Protein AF-E6V9V8-F1 (afdb_monomer)

Radius of gyration: 24.57 Å; Cα contacts (8 Å, |Δi|>4): 129; chains: 1; bounding box: 77×53×41 Å

Sequence (149 aa):
MVVNIITPLDLEEDRPPPDAASTWAMAFADAWHEIADGKADMEYLFEQGCELFKVHGNTAPAEYAQQHFNEAEERFQSQGQRVRDPLGAFTALAAEHGIIKAGDKLDQNLVDYAYGVVALCAKIGDGYGDPDFQNAGEHIRAVYGPIPG

Organism: Variovorax paradoxus (strain EPS) (NCBI:txid595537)

Structure (mmCIF, N/CA/C/O backbone):
data_AF-E6V9V8-F1
#
_entry.id   AF-E6V9V8-F1
#
loop_
_atom_site.group_PDB
_atom_site.id
_atom_site.type_symbol
_atom_site.label_atom_id
_atom_site.label_alt_id
_atom_site.label_comp_id
_atom_site.label_asym_id
_atom_site.label_entity_id
_atom_site.label_seq_id
_atom_site.pdbx_PDB_ins_code
_atom_site.Cartn_x
_atom_site.Cartn_y
_atom_site.Cartn_z
_atom_site.occupancy
_atom_site.B_iso_or_equiv
_atom_site.auth_seq_id
_atom_site.auth_comp_id
_atom_site.auth_asym_id
_atom_site.auth_atom_id
_atom_site.pdbx_PDB_model_num
ATOM 1 N N . MET A 1 1 ? 54.493 -36.897 -21.231 1.00 41.34 1 MET A N 1
ATOM 2 C CA . MET A 1 1 ? 53.307 -36.344 -21.914 1.00 41.34 1 MET A CA 1
ATOM 3 C C . MET A 1 1 ? 52.412 -35.805 -20.810 1.00 41.34 1 MET A C 1
ATOM 5 O O . MET A 1 1 ? 51.796 -36.595 -20.113 1.00 41.34 1 MET A O 1
ATOM 9 N N . VAL A 1 2 ? 52.508 -34.508 -20.519 1.00 38.09 2 VAL A N 1
ATOM 10 C CA . VAL A 1 2 ? 51.771 -33.868 -19.417 1.00 38.09 2 VAL A CA 1
ATOM 11 C C . VAL A 1 2 ? 50.613 -33.120 -20.060 1.00 38.09 2 VAL A C 1
ATOM 13 O O . VAL A 1 2 ? 50.840 -32.251 -20.899 1.00 38.09 2 VAL A O 1
ATOM 16 N N . VAL A 1 3 ? 49.388 -33.529 -19.744 1.00 41.09 3 VAL A N 1
ATOM 17 C CA . VAL A 1 3 ? 48.169 -32.877 -20.225 1.00 41.09 3 VAL A CA 1
ATOM 18 C C . VAL A 1 3 ? 47.959 -31.641 -19.357 1.00 41.09 3 VAL A C 1
ATOM 20 O O . VAL A 1 3 ? 47.676 -31.767 -18.169 1.00 41.09 3 VAL A O 1
ATOM 23 N N . ASN A 1 4 ? 48.152 -30.458 -19.937 1.00 46.69 4 ASN A N 1
ATOM 24 C CA . ASN A 1 4 ? 47.796 -29.197 -19.295 1.00 46.69 4 ASN A CA 1
ATOM 25 C C . ASN A 1 4 ? 46.273 -29.046 -19.378 1.00 46.69 4 ASN A C 1
ATOM 27 O O . ASN A 1 4 ? 45.725 -28.829 -20.457 1.00 46.69 4 ASN A O 1
ATOM 31 N N . ILE A 1 5 ? 45.594 -29.206 -18.244 1.00 50.59 5 ILE A N 1
ATOM 32 C CA . ILE A 1 5 ? 44.183 -28.854 -18.088 1.00 50.59 5 ILE A CA 1
ATOM 33 C C . ILE A 1 5 ? 44.162 -27.356 -17.781 1.00 50.59 5 ILE A C 1
ATOM 35 O O . ILE A 1 5 ? 44.518 -26.950 -16.678 1.00 50.59 5 ILE A O 1
ATOM 39 N N . ILE A 1 6 ? 43.807 -26.536 -18.769 1.00 50.50 6 ILE A N 1
ATOM 40 C CA . ILE A 1 6 ? 43.540 -25.111 -18.556 1.00 50.50 6 ILE A CA 1
ATOM 41 C C . ILE A 1 6 ? 42.090 -25.008 -18.072 1.00 50.50 6 ILE A C 1
ATOM 43 O O . ILE A 1 6 ? 41.155 -25.365 -18.785 1.00 50.50 6 ILE A O 1
ATOM 47 N N . THR A 1 7 ? 41.932 -24.604 -16.817 1.00 45.62 7 THR A N 1
ATOM 48 C CA . THR A 1 7 ? 40.669 -24.257 -16.150 1.00 45.62 7 THR A CA 1
ATOM 49 C C . THR A 1 7 ? 39.952 -23.102 -16.861 1.00 45.62 7 THR A C 1
ATOM 51 O O . THR A 1 7 ? 40.630 -22.171 -17.288 1.00 45.62 7 THR A O 1
ATOM 54 N N . PRO A 1 8 ? 38.606 -23.094 -16.938 1.00 44.84 8 PRO A N 1
ATOM 55 C CA . PRO A 1 8 ? 37.844 -21.942 -17.401 1.00 44.84 8 PRO A CA 1
ATOM 56 C C . PRO A 1 8 ? 37.670 -20.948 -16.241 1.00 44.84 8 PRO A C 1
ATOM 58 O O . PRO A 1 8 ? 36.644 -20.925 -15.569 1.00 44.84 8 PRO A O 1
ATOM 61 N N . LEU A 1 9 ? 38.708 -20.166 -15.968 1.00 48.56 9 LEU A N 1
ATOM 62 C CA . LEU A 1 9 ? 38.579 -18.834 -15.372 1.00 48.56 9 LEU A CA 1
ATOM 63 C C . LEU A 1 9 ? 39.143 -17.861 -16.415 1.00 48.56 9 LEU A C 1
ATOM 65 O O . LEU A 1 9 ? 40.066 -18.243 -17.124 1.00 48.56 9 LEU A O 1
ATOM 69 N N . ASP A 1 10 ? 38.580 -16.660 -16.515 1.00 46.88 10 ASP A N 1
ATOM 70 C CA . ASP A 1 10 ? 38.898 -15.598 -17.496 1.00 46.88 10 ASP A CA 1
ATOM 71 C C . ASP A 1 10 ? 37.965 -15.514 -18.720 1.00 46.88 10 ASP A C 1
ATOM 73 O O . ASP A 1 10 ? 38.378 -15.213 -19.837 1.00 46.88 10 ASP A O 1
ATOM 77 N N . LEU A 1 11 ? 36.662 -15.699 -18.493 1.00 45.06 11 LEU A N 1
ATOM 78 C CA . LEU A 1 11 ? 35.642 -14.950 -19.238 1.00 45.06 11 LEU A CA 1
ATOM 79 C C . LEU A 1 11 ? 35.026 -13.896 -18.304 1.00 45.06 11 LEU A C 1
ATOM 81 O O . LEU A 1 11 ? 33.812 -13.847 -18.130 1.00 45.06 11 LEU A O 1
ATOM 85 N N . GLU A 1 12 ? 35.861 -13.067 -17.668 1.00 49.50 12 GLU A N 1
ATOM 86 C CA . GLU A 1 12 ? 35.394 -11.729 -17.299 1.00 49.50 12 GLU A CA 1
ATOM 87 C C . GLU A 1 12 ? 35.307 -10.943 -18.605 1.00 49.50 12 GLU A C 1
ATOM 89 O O . GLU A 1 12 ? 36.282 -10.430 -19.146 1.00 49.50 12 GLU A O 1
ATOM 94 N N . GLU A 1 13 ? 34.111 -11.036 -19.171 1.00 49.47 13 GLU A N 1
ATOM 95 C CA . GLU A 1 13 ? 33.597 -10.300 -20.307 1.00 49.47 13 GLU A CA 1
ATOM 96 C C . GLU A 1 13 ? 34.101 -8.851 -20.269 1.00 49.47 13 GLU A C 1
ATOM 98 O O . GLU A 1 13 ? 33.966 -8.171 -19.251 1.00 49.47 13 GLU A O 1
ATOM 103 N N . ASP A 1 14 ? 34.688 -8.409 -21.385 1.00 47.62 14 ASP A N 1
ATOM 104 C CA . ASP A 1 14 ? 35.110 -7.040 -21.713 1.00 47.62 14 ASP A CA 1
ATOM 105 C C . ASP A 1 14 ? 33.881 -6.111 -21.727 1.00 47.62 14 ASP A C 1
ATOM 107 O O . ASP A 1 14 ? 33.436 -5.611 -22.762 1.00 47.62 14 ASP A O 1
ATOM 111 N N . ARG A 1 15 ? 33.225 -5.986 -20.569 1.00 52.78 15 ARG A N 1
ATOM 112 C CA . ARG A 1 15 ? 32.030 -5.183 -20.389 1.00 52.78 15 ARG A CA 1
ATOM 113 C C . ARG A 1 15 ? 32.505 -3.735 -20.442 1.00 52.78 15 ARG A C 1
ATOM 115 O O . ARG A 1 15 ? 33.331 -3.347 -19.609 1.00 52.78 15 ARG A O 1
ATOM 122 N N . PRO A 1 16 ? 32.018 -2.930 -21.403 1.00 56.25 16 PRO A N 1
ATOM 123 C CA . PRO A 1 16 ? 32.369 -1.522 -21.443 1.00 56.25 16 PRO A CA 1
ATOM 124 C C . PRO A 1 16 ? 32.045 -0.900 -20.080 1.00 56.25 16 PRO A C 1
ATOM 126 O O . PRO A 1 16 ? 31.052 -1.297 -19.456 1.00 56.25 16 PRO A O 1
ATOM 129 N N . PRO A 1 17 ? 32.876 0.040 -19.591 1.00 62.28 17 PRO A N 1
ATOM 130 C CA . PRO A 1 17 ? 32.604 0.699 -18.327 1.00 62.28 17 PRO A CA 1
ATOM 131 C C . PRO A 1 17 ? 31.181 1.264 -18.380 1.00 62.28 17 PRO A C 1
ATOM 133 O O . PRO A 1 17 ? 30.795 1.812 -19.420 1.00 62.28 17 PRO A O 1
ATOM 136 N N . PRO A 1 18 ? 30.390 1.091 -17.307 1.00 73.50 18 PRO A N 1
ATOM 137 C CA . PRO A 1 18 ? 29.015 1.552 -17.291 1.00 73.50 18 PRO A CA 1
ATOM 138 C C . PRO A 1 18 ? 28.979 3.031 -17.668 1.00 73.50 18 PRO A C 1
ATOM 140 O O . PRO A 1 18 ? 29.798 3.829 -17.201 1.00 73.50 18 PRO A O 1
ATOM 143 N N . ASP A 1 19 ? 28.049 3.397 -18.548 1.00 89.12 19 ASP A N 1
ATOM 144 C CA . ASP A 1 19 ? 27.866 4.797 -18.902 1.00 89.12 19 ASP A CA 1
ATOM 145 C C . ASP A 1 19 ? 27.441 5.618 -17.669 1.00 89.12 19 ASP A C 1
ATOM 147 O O . ASP A 1 19 ? 27.147 5.088 -16.589 1.00 89.12 19 ASP A O 1
ATOM 151 N N . ALA A 1 20 ? 27.458 6.946 -17.801 1.00 87.94 20 ALA A N 1
ATOM 152 C CA . ALA A 1 20 ? 27.127 7.833 -16.689 1.00 87.94 20 ALA A CA 1
ATOM 153 C C . ALA A 1 20 ? 25.724 7.550 -16.120 1.00 87.94 20 ALA A C 1
ATOM 155 O O . ALA A 1 20 ? 25.537 7.645 -14.909 1.00 87.94 20 ALA A O 1
ATOM 156 N N . ALA A 1 21 ? 24.777 7.150 -16.975 1.00 89.25 21 ALA A N 1
ATOM 157 C CA . ALA A 1 21 ? 23.423 6.800 -16.567 1.00 89.25 21 ALA A CA 1
ATOM 158 C C . ALA A 1 21 ? 23.403 5.508 -15.742 1.00 89.25 21 ALA A C 1
ATOM 160 O O . ALA A 1 21 ? 22.852 5.498 -14.651 1.00 89.25 21 ALA A O 1
ATOM 161 N N . SER A 1 22 ? 24.073 4.457 -16.210 1.00 92.75 22 SER A N 1
ATOM 162 C CA . SER A 1 22 ? 24.169 3.155 -15.546 1.00 92.75 22 SER A CA 1
ATOM 163 C C . SER A 1 22 ? 24.911 3.256 -14.214 1.00 92.75 22 SER A C 1
ATOM 165 O O . SER A 1 22 ? 24.500 2.665 -13.219 1.00 92.75 22 SER A O 1
ATOM 167 N N . THR A 1 23 ? 25.987 4.046 -14.168 1.00 94.94 23 THR A N 1
ATOM 168 C CA . THR A 1 23 ? 26.752 4.292 -12.937 1.00 94.94 23 THR A CA 1
ATOM 169 C C . THR A 1 23 ? 25.901 5.028 -11.905 1.00 94.94 23 THR A C 1
ATOM 171 O O . THR A 1 23 ? 25.873 4.653 -10.734 1.00 94.94 23 THR A O 1
ATOM 174 N N . TRP A 1 24 ? 25.180 6.065 -12.339 1.00 95.44 24 TRP A N 1
ATOM 175 C CA . TRP A 1 24 ? 24.288 6.823 -11.468 1.00 95.44 24 TRP A CA 1
ATOM 176 C C . TRP A 1 24 ? 23.101 5.972 -10.998 1.00 95.44 24 TRP A C 1
ATOM 178 O O . TRP A 1 24 ? 22.784 5.976 -9.812 1.00 95.44 24 TRP A O 1
ATOM 188 N N . ALA A 1 25 ? 22.490 5.202 -11.901 1.00 92.94 25 ALA A N 1
ATOM 189 C CA . ALA A 1 25 ? 21.349 4.338 -11.619 1.00 92.94 25 ALA A CA 1
ATOM 190 C C . ALA A 1 25 ? 21.692 3.225 -10.625 1.00 92.94 25 ALA A C 1
ATOM 192 O O . ALA A 1 25 ? 20.912 2.977 -9.711 1.00 92.94 25 ALA A O 1
ATOM 193 N N . MET A 1 26 ? 22.870 2.605 -10.751 1.00 95.00 26 MET A N 1
ATOM 194 C CA . MET A 1 26 ? 23.337 1.596 -9.796 1.00 95.00 26 MET A CA 1
ATOM 195 C C . MET A 1 26 ? 23.539 2.202 -8.403 1.00 95.00 26 MET A C 1
ATOM 197 O O . MET A 1 26 ? 23.029 1.678 -7.422 1.00 95.00 26 MET A O 1
ATOM 201 N N . ALA A 1 27 ? 24.200 3.361 -8.319 1.00 96.06 27 ALA A N 1
ATOM 202 C CA . ALA A 1 27 ? 24.409 4.047 -7.045 1.00 96.06 27 ALA A CA 1
ATOM 203 C C . ALA A 1 27 ? 23.094 4.532 -6.403 1.00 96.06 27 ALA A C 1
ATOM 205 O O . ALA A 1 27 ? 22.978 4.565 -5.179 1.00 96.06 27 ALA A O 1
ATOM 206 N N . PHE A 1 28 ? 22.104 4.913 -7.215 1.00 96.44 28 PHE A N 1
ATOM 207 C CA . PHE A 1 28 ? 20.753 5.227 -6.751 1.00 96.44 28 PHE A CA 1
ATOM 208 C C . PHE A 1 28 ? 20.053 3.974 -6.209 1.00 96.44 28 PHE A C 1
ATOM 210 O O . PHE A 1 28 ? 19.507 4.018 -5.108 1.00 96.44 28 PHE A O 1
ATOM 217 N N . ALA A 1 29 ? 20.099 2.866 -6.955 1.00 91.12 29 ALA A N 1
ATOM 218 C CA . ALA A 1 29 ? 19.490 1.597 -6.575 1.00 91.12 29 ALA A CA 1
ATOM 219 C C . ALA A 1 29 ? 20.069 1.063 -5.260 1.00 91.12 29 ALA A C 1
ATOM 221 O O . ALA A 1 29 ? 19.305 0.766 -4.346 1.00 91.12 29 ALA A O 1
ATOM 222 N N . ASP A 1 30 ? 21.396 1.035 -5.122 1.00 94.81 30 ASP A N 1
ATOM 223 C CA . ASP A 1 30 ? 22.073 0.592 -3.898 1.00 94.81 30 ASP A CA 1
ATOM 224 C C . ASP A 1 30 ? 21.638 1.423 -2.683 1.00 94.81 30 ASP A C 1
ATOM 226 O O . ASP A 1 30 ? 21.207 0.875 -1.667 1.00 94.81 30 ASP A O 1
ATOM 230 N N . ALA A 1 31 ? 21.690 2.755 -2.803 1.00 93.62 31 ALA A N 1
ATOM 231 C CA . ALA A 1 31 ? 21.299 3.652 -1.720 1.00 93.62 31 ALA A CA 1
ATOM 232 C C . ALA A 1 31 ? 19.818 3.487 -1.354 1.00 93.62 31 ALA A C 1
ATOM 234 O O . ALA A 1 31 ? 19.460 3.457 -0.177 1.00 93.62 31 ALA A O 1
ATOM 235 N N . TRP A 1 32 ? 18.939 3.355 -2.348 1.00 92.06 32 TRP A N 1
ATOM 236 C CA . TRP A 1 32 ? 17.510 3.202 -2.103 1.00 92.06 32 TRP A CA 1
ATOM 237 C C . TRP A 1 32 ? 17.171 1.837 -1.480 1.00 92.06 32 TRP A C 1
ATOM 239 O O . TRP A 1 32 ? 16.350 1.766 -0.563 1.00 92.06 32 TRP A O 1
ATOM 249 N N . HIS A 1 33 ? 17.849 0.771 -1.908 1.00 86.06 33 HIS A N 1
ATOM 250 C CA . HIS A 1 33 ? 17.726 -0.572 -1.346 1.00 86.06 33 HIS A CA 1
ATOM 251 C C . HIS A 1 33 ? 18.217 -0.647 0.103 1.00 86.06 33 HIS A C 1
ATOM 253 O O . HIS A 1 33 ? 17.570 -1.291 0.931 1.00 86.06 33 HIS A O 1
ATOM 259 N N . GLU A 1 34 ? 19.302 0.060 0.436 1.00 89.81 34 GLU A N 1
ATOM 260 C CA . GLU A 1 34 ? 19.785 0.198 1.813 1.00 89.81 34 GLU A CA 1
ATOM 261 C C . GLU A 1 34 ? 18.755 0.915 2.699 1.00 89.81 34 GLU A C 1
ATOM 263 O O . GLU A 1 34 ? 18.394 0.402 3.760 1.00 89.81 34 GLU A O 1
ATOM 268 N N . ILE A 1 35 ? 18.208 2.051 2.245 1.00 91.06 35 ILE A N 1
ATOM 269 C CA . ILE A 1 35 ? 17.163 2.790 2.979 1.00 91.06 35 ILE A CA 1
ATOM 270 C C . ILE A 1 35 ? 15.919 1.909 3.200 1.00 91.06 35 ILE A C 1
ATOM 272 O O . ILE A 1 35 ? 15.291 1.963 4.258 1.00 91.06 35 ILE A O 1
ATOM 276 N N . ALA A 1 36 ? 15.581 1.062 2.225 1.00 76.94 36 ALA A N 1
ATOM 277 C CA . ALA A 1 36 ? 14.468 0.119 2.297 1.00 76.94 36 ALA A CA 1
ATOM 278 C C . ALA A 1 36 ? 14.767 -1.163 3.106 1.00 76.94 36 ALA A C 1
ATOM 280 O O . ALA A 1 36 ? 13.939 -2.079 3.102 1.00 76.94 36 ALA A O 1
ATOM 281 N N . ASP A 1 37 ? 15.913 -1.254 3.794 1.00 83.62 37 ASP A N 1
ATOM 282 C CA . ASP A 1 37 ? 16.325 -2.431 4.577 1.00 83.62 37 ASP A CA 1
ATOM 283 C C . ASP A 1 37 ? 16.313 -3.720 3.728 1.00 83.62 37 ASP A C 1
ATOM 285 O O . ASP A 1 37 ? 15.815 -4.771 4.134 1.00 83.62 37 ASP A O 1
ATOM 289 N N . GLY A 1 38 ? 16.780 -3.605 2.480 1.00 74.88 38 GLY A N 1
ATOM 290 C CA . GLY A 1 38 ? 16.899 -4.702 1.520 1.00 74.88 38 GLY A CA 1
ATOM 291 C C . GLY A 1 38 ? 15.583 -5.202 0.910 1.00 74.88 38 GLY A C 1
ATOM 292 O O . GLY A 1 38 ? 15.570 -6.207 0.203 1.00 74.88 38 GLY A O 1
ATOM 293 N N . LYS A 1 39 ? 14.453 -4.536 1.178 1.00 73.75 39 LYS A N 1
ATOM 294 C CA . LYS A 1 39 ? 13.112 -5.001 0.760 1.00 73.75 39 LYS A CA 1
ATOM 295 C C . LYS A 1 39 ? 12.689 -4.529 -0.631 1.00 73.75 39 LYS A C 1
ATOM 297 O O . LYS A 1 39 ? 11.577 -4.832 -1.056 1.00 73.75 39 LYS A O 1
ATOM 302 N N . ALA A 1 40 ? 13.534 -3.765 -1.314 1.00 71.69 40 ALA A N 1
ATOM 303 C CA . ALA A 1 40 ? 13.241 -3.209 -2.629 1.00 71.69 40 ALA A CA 1
ATOM 304 C C . ALA A 1 40 ? 13.884 -4.048 -3.745 1.00 71.69 40 ALA A C 1
ATOM 306 O O . ALA A 1 40 ? 15.001 -4.534 -3.592 1.00 71.69 40 ALA A O 1
ATOM 307 N N . ASP A 1 41 ? 13.188 -4.211 -4.867 1.00 81.38 41 ASP A N 1
ATOM 308 C CA . ASP A 1 41 ? 13.686 -4.964 -6.022 1.00 81.38 41 ASP A CA 1
ATOM 309 C C . ASP A 1 41 ? 14.766 -4.168 -6.768 1.00 81.38 41 ASP A C 1
ATOM 311 O O . ASP A 1 41 ? 14.467 -3.140 -7.372 1.00 81.38 41 ASP A O 1
ATOM 315 N N . MET A 1 42 ? 16.011 -4.649 -6.726 1.00 78.25 42 MET A N 1
ATOM 316 C CA . MET A 1 42 ? 17.180 -3.971 -7.298 1.00 78.25 42 MET A CA 1
ATOM 317 C C . MET A 1 42 ? 17.104 -3.757 -8.812 1.00 78.25 42 MET A C 1
ATOM 319 O O . MET A 1 42 ? 17.572 -2.726 -9.294 1.00 78.25 42 MET A O 1
ATOM 323 N N . GLU A 1 43 ? 16.533 -4.704 -9.558 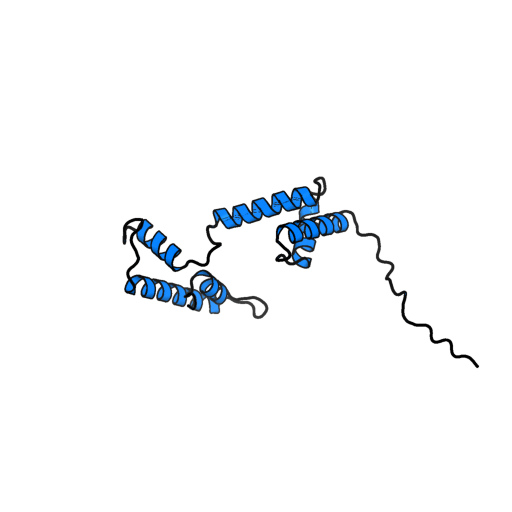1.00 76.00 43 GLU A N 1
ATOM 324 C CA . GLU A 1 43 ? 16.405 -4.595 -11.014 1.00 76.00 43 GLU A CA 1
ATOM 325 C C . GLU A 1 43 ? 15.429 -3.468 -11.355 1.00 76.00 43 GLU A C 1
ATOM 327 O O . GLU A 1 43 ? 15.750 -2.571 -12.137 1.00 76.00 43 GLU A O 1
ATOM 332 N N . TYR A 1 44 ? 14.306 -3.419 -10.639 1.00 73.38 44 TYR A N 1
ATOM 333 C CA . TYR A 1 44 ? 13.348 -2.327 -10.744 1.00 73.38 44 TYR A CA 1
ATOM 334 C C . TYR A 1 44 ? 13.952 -0.962 -10.358 1.00 73.38 44 TYR A C 1
ATOM 336 O O . TYR A 1 44 ? 13.733 0.027 -11.065 1.00 73.38 44 TYR A O 1
ATOM 344 N N . LEU A 1 45 ? 14.728 -0.870 -9.264 1.00 79.94 45 LEU A N 1
ATOM 345 C CA . LEU A 1 45 ? 15.354 0.406 -8.869 1.00 79.94 45 LEU A CA 1
ATOM 346 C C . LEU A 1 45 ? 16.389 0.870 -9.899 1.00 79.94 45 LEU A C 1
ATOM 348 O O . LEU A 1 45 ? 16.515 2.070 -10.138 1.00 79.94 45 LEU A O 1
ATOM 352 N N . PHE A 1 46 ? 17.121 -0.062 -10.510 1.00 86.94 46 PHE A N 1
ATOM 353 C CA . PHE A 1 46 ? 18.103 0.246 -11.543 1.00 86.94 46 PHE A CA 1
ATOM 354 C C . PHE A 1 46 ? 17.437 0.783 -12.818 1.00 86.94 46 PHE A C 1
ATOM 356 O O . PHE A 1 46 ? 17.851 1.824 -13.339 1.00 86.94 46 PHE A O 1
ATOM 363 N N . GLU A 1 47 ? 16.374 0.133 -13.297 1.00 78.75 47 GLU A N 1
ATOM 364 C CA . GLU A 1 47 ? 15.592 0.617 -14.443 1.00 78.75 47 GLU A CA 1
ATOM 365 C C . GLU A 1 47 ? 14.998 2.002 -14.168 1.00 78.75 47 GLU A C 1
ATOM 367 O O . GLU A 1 47 ? 15.106 2.920 -14.987 1.00 78.75 47 GLU A O 1
ATOM 372 N N . GLN A 1 48 ? 14.437 2.190 -12.972 1.00 83.50 48 GLN A N 1
ATOM 373 C CA . GLN A 1 48 ? 13.920 3.482 -12.543 1.00 83.50 48 GLN A CA 1
ATOM 374 C C . GLN A 1 48 ? 15.032 4.540 -12.470 1.00 83.50 48 GLN A C 1
ATOM 376 O O . GLN A 1 48 ? 14.836 5.670 -12.920 1.00 83.50 48 GLN A O 1
ATOM 381 N N . GLY A 1 49 ? 16.212 4.181 -11.961 1.00 88.19 49 GLY A N 1
ATOM 382 C CA . GLY A 1 49 ? 17.386 5.048 -11.910 1.00 88.19 49 GLY A CA 1
ATOM 383 C C . GLY A 1 49 ? 17.828 5.524 -13.296 1.00 88.19 49 GLY A C 1
ATOM 384 O O . GLY A 1 49 ? 18.148 6.702 -13.465 1.00 88.19 49 GLY A O 1
ATOM 385 N N . CYS A 1 50 ? 17.772 4.653 -14.309 1.00 87.94 50 CYS A N 1
ATOM 386 C CA . CYS A 1 50 ? 18.075 5.012 -15.697 1.00 87.94 50 CYS A CA 1
ATOM 387 C C . CYS A 1 50 ? 17.112 6.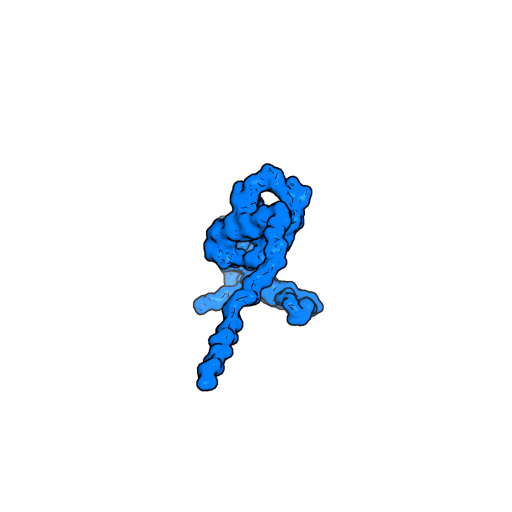079 -16.247 1.00 87.94 50 CYS A C 1
ATOM 389 O O . CYS A 1 50 ? 17.533 7.008 -16.943 1.00 87.94 50 CYS A O 1
ATOM 391 N N . GLU A 1 51 ? 15.823 5.984 -15.918 1.00 82.62 51 GLU A N 1
ATOM 392 C CA . GLU A 1 51 ? 14.830 6.988 -16.311 1.00 82.62 51 GLU A CA 1
ATOM 393 C C . GLU A 1 51 ? 15.001 8.301 -15.536 1.00 82.62 51 GLU A C 1
AT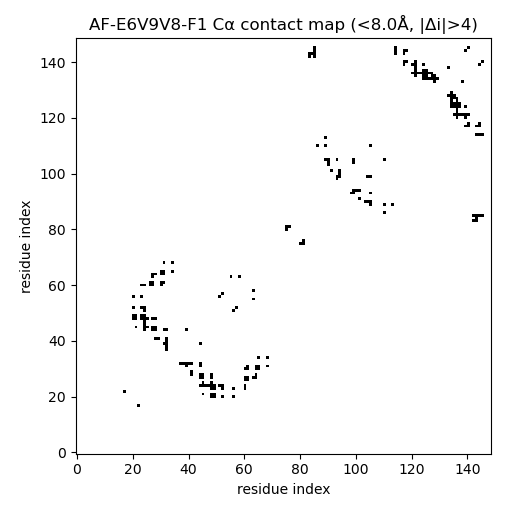OM 395 O O . GLU A 1 51 ? 14.990 9.384 -16.128 1.00 82.62 51 GLU A O 1
ATOM 400 N N . LEU A 1 52 ? 15.234 8.213 -14.224 1.00 86.12 52 LEU A N 1
ATOM 401 C CA . LEU A 1 52 ? 15.437 9.366 -13.347 1.00 86.12 52 LEU A CA 1
ATOM 402 C C . LEU A 1 52 ? 16.689 10.165 -13.714 1.00 86.12 52 LEU A C 1
ATOM 404 O O . LEU A 1 52 ? 16.662 11.395 -13.641 1.00 86.12 52 LEU A O 1
ATOM 408 N N . PHE A 1 53 ? 17.755 9.507 -14.178 1.00 90.06 53 PHE A N 1
ATOM 409 C CA . PHE A 1 53 ? 18.989 10.165 -14.608 1.00 90.06 53 PHE A CA 1
ATOM 410 C C . PHE A 1 53 ? 18.747 11.248 -15.672 1.00 90.06 53 PHE A C 1
ATOM 412 O O . PHE A 1 53 ? 19.398 12.294 -15.648 1.00 90.06 53 PHE A O 1
ATOM 419 N N . LYS A 1 54 ? 17.760 11.057 -16.561 1.00 88.06 54 LYS A N 1
ATOM 420 C CA . LYS A 1 54 ? 17.414 12.025 -17.621 1.00 88.06 54 LYS A CA 1
ATOM 421 C C . LYS A 1 54 ? 17.002 13.393 -17.067 1.00 88.06 54 LYS A C 1
ATOM 423 O O . LYS A 1 54 ? 17.123 14.394 -17.769 1.00 88.06 54 LYS A O 1
ATOM 428 N N . VAL A 1 55 ? 16.513 13.432 -15.827 1.00 90.62 55 VAL A N 1
ATOM 429 C CA . VAL A 1 55 ? 16.006 14.640 -15.161 1.00 90.62 55 VAL A CA 1
ATOM 430 C C . VAL A 1 55 ? 16.890 15.041 -13.974 1.00 90.62 55 VAL A C 1
ATOM 432 O O . VAL A 1 55 ? 17.116 16.229 -13.750 1.00 90.62 55 VAL A O 1
ATOM 435 N N . HIS A 1 56 ? 17.433 14.064 -13.246 1.00 90.06 56 HIS A N 1
ATOM 436 C CA . HIS A 1 56 ? 18.101 14.248 -11.954 1.00 90.06 56 HIS A CA 1
ATOM 437 C C . HIS A 1 56 ? 19.582 13.853 -11.947 1.00 90.06 56 HIS A C 1
ATOM 439 O O . HIS A 1 56 ? 20.212 13.898 -10.895 1.00 90.06 56 HIS A O 1
ATOM 445 N N . GLY A 1 57 ? 20.182 13.533 -13.099 1.00 87.19 57 GLY A N 1
ATOM 446 C CA . GLY A 1 57 ? 21.580 13.090 -13.194 1.00 87.19 57 GLY A CA 1
ATOM 447 C C . GLY A 1 57 ? 22.638 14.097 -12.717 1.00 87.19 57 GLY A C 1
ATOM 448 O O . GLY A 1 57 ? 23.804 13.739 -12.579 1.00 87.19 57 GLY A O 1
ATOM 449 N N . ASN A 1 58 ? 22.244 15.346 -12.440 1.00 91.56 58 ASN A N 1
ATOM 450 C CA . ASN A 1 58 ? 23.106 16.368 -11.835 1.00 91.56 58 ASN A CA 1
ATOM 451 C C . ASN A 1 58 ? 23.090 16.358 -10.294 1.00 91.56 58 ASN A C 1
ATOM 453 O O . ASN A 1 58 ? 23.897 17.051 -9.677 1.00 91.56 58 ASN A O 1
ATOM 457 N N . THR A 1 59 ? 22.180 15.607 -9.673 1.00 91.69 59 THR A N 1
ATOM 458 C CA . THR A 1 59 ? 22.095 15.426 -8.219 1.00 91.69 59 THR A CA 1
ATOM 459 C C . THR A 1 59 ? 22.877 14.179 -7.815 1.00 91.69 59 THR A C 1
ATOM 461 O O . THR A 1 59 ? 22.965 13.217 -8.582 1.00 91.69 59 THR A O 1
ATOM 464 N N . ALA A 1 60 ? 23.446 14.161 -6.607 1.00 94.50 60 ALA A N 1
ATOM 465 C CA . ALA A 1 60 ? 24.089 12.957 -6.096 1.00 94.50 60 ALA A CA 1
ATOM 466 C C . ALA A 1 60 ? 23.055 11.813 -5.978 1.00 94.50 60 ALA A C 1
ATOM 468 O O . ALA A 1 60 ? 21.981 12.027 -5.412 1.00 94.50 60 ALA A O 1
ATOM 469 N N . PRO A 1 61 ? 23.353 10.597 -6.471 1.00 93.44 61 PRO A N 1
ATOM 470 C CA . PRO A 1 61 ? 22.373 9.511 -6.540 1.00 93.44 61 PRO A CA 1
ATOM 471 C C . PRO A 1 61 ? 21.837 9.100 -5.163 1.00 93.44 61 PRO A C 1
ATOM 473 O O . PRO A 1 61 ? 20.641 8.877 -5.028 1.00 93.44 61 PRO A O 1
ATOM 476 N N . ALA A 1 62 ? 22.680 9.087 -4.124 1.00 93.88 62 ALA A N 1
ATOM 477 C CA . ALA A 1 62 ? 22.257 8.776 -2.755 1.00 93.88 62 ALA A CA 1
ATOM 478 C C . ALA A 1 62 ? 21.356 9.864 -2.138 1.00 93.88 62 ALA A C 1
ATOM 480 O O . ALA A 1 62 ? 20.392 9.558 -1.441 1.00 93.88 62 ALA A O 1
ATOM 481 N N . GLU A 1 63 ? 21.641 11.139 -2.419 1.00 93.75 63 GLU A N 1
ATOM 482 C CA . GLU A 1 63 ? 20.795 12.256 -1.979 1.00 93.75 63 GLU A CA 1
ATOM 483 C C . GLU A 1 63 ? 19.419 12.173 -2.644 1.00 93.75 63 GLU A C 1
ATOM 485 O O . GLU A 1 63 ? 18.388 12.270 -1.976 1.00 93.75 63 GLU A O 1
ATOM 490 N N . TYR A 1 64 ? 19.402 11.911 -3.954 1.00 93.31 64 TYR A N 1
ATOM 491 C CA . TYR A 1 64 ? 18.158 11.742 -4.685 1.00 93.31 64 TYR A CA 1
ATOM 492 C C . TYR A 1 64 ? 17.404 10.471 -4.270 1.00 93.31 64 TYR A C 1
ATOM 494 O O . TYR A 1 64 ? 16.186 10.515 -4.155 1.00 93.31 64 TYR A O 1
ATOM 502 N N . ALA A 1 65 ? 18.094 9.366 -3.968 1.00 91.12 65 ALA A N 1
ATOM 503 C CA . ALA A 1 65 ? 17.488 8.152 -3.418 1.00 91.12 65 ALA A CA 1
ATOM 504 C C . ALA A 1 65 ? 16.768 8.423 -2.093 1.00 91.12 65 ALA A C 1
ATOM 506 O O . ALA A 1 65 ? 15.640 7.973 -1.909 1.00 91.12 65 ALA A O 1
ATOM 507 N N . GLN A 1 66 ? 17.366 9.216 -1.198 1.00 90.75 66 GLN A N 1
ATOM 508 C CA . GLN A 1 66 ? 16.721 9.612 0.053 1.00 90.75 66 GLN A CA 1
ATOM 509 C C . GLN A 1 66 ? 15.494 10.495 -0.185 1.00 90.75 66 GLN A C 1
ATOM 511 O O . GLN A 1 66 ? 14.447 10.253 0.416 1.00 90.75 66 GLN A O 1
ATOM 516 N N . GLN A 1 67 ? 15.600 11.503 -1.057 1.00 89.62 67 GLN A N 1
ATOM 517 C CA . GLN A 1 67 ? 14.460 12.347 -1.420 1.00 89.62 67 GLN A CA 1
ATOM 518 C C . GLN A 1 67 ? 13.337 11.506 -2.039 1.00 89.62 67 GLN A C 1
ATOM 520 O O . GLN A 1 67 ? 12.191 11.606 -1.615 1.00 89.62 67 GLN A O 1
ATOM 525 N N . HIS A 1 68 ? 13.670 10.642 -2.995 1.00 85.81 68 HIS A N 1
ATOM 526 C CA . HIS A 1 68 ? 12.724 9.779 -3.689 1.00 85.81 68 HIS A CA 1
ATOM 527 C C . HIS A 1 68 ? 12.079 8.757 -2.746 1.00 85.81 68 HIS A C 1
ATOM 529 O O . HIS A 1 68 ? 10.872 8.544 -2.820 1.00 85.81 68 HIS A O 1
ATOM 535 N N . PHE A 1 69 ? 12.842 8.170 -1.817 1.00 84.69 69 PHE A N 1
ATOM 536 C CA . PHE A 1 69 ? 12.301 7.316 -0.759 1.00 84.69 69 PHE A CA 1
ATOM 537 C C . PHE A 1 69 ? 11.334 8.097 0.124 1.00 84.69 69 PHE A C 1
ATOM 539 O O . PHE A 1 69 ? 10.242 7.612 0.379 1.00 84.69 69 PHE A O 1
ATOM 546 N N . ASN A 1 70 ? 11.691 9.311 0.549 1.00 83.88 70 ASN A N 1
ATOM 547 C CA . ASN A 1 70 ? 10.822 10.142 1.380 1.00 83.88 70 ASN A CA 1
ATOM 548 C C . ASN A 1 70 ? 9.551 10.552 0.636 1.00 83.88 70 ASN A C 1
ATOM 550 O O . ASN A 1 70 ? 8.480 10.488 1.215 1.00 83.88 70 ASN A O 1
ATOM 554 N N . GLU A 1 71 ? 9.632 10.908 -0.645 1.00 79.88 71 GLU A N 1
ATOM 555 C CA . GLU A 1 71 ? 8.458 11.205 -1.469 1.00 79.88 71 GLU A CA 1
ATOM 556 C C . GLU A 1 71 ? 7.601 9.960 -1.711 1.00 79.88 71 GLU A C 1
ATOM 558 O O . GLU A 1 71 ? 6.375 10.049 -1.727 1.00 79.88 71 GLU A O 1
ATOM 563 N N . ALA A 1 72 ? 8.219 8.792 -1.898 1.00 71.00 72 ALA A N 1
ATOM 564 C CA . ALA A 1 72 ? 7.509 7.525 -1.986 1.00 71.00 72 ALA A CA 1
ATOM 565 C C . ALA A 1 72 ? 6.809 7.224 -0.656 1.00 71.00 72 ALA A C 1
ATOM 567 O O . ALA A 1 72 ? 5.610 6.973 -0.654 1.00 71.00 72 ALA A O 1
ATOM 568 N N . GLU A 1 73 ? 7.511 7.329 0.472 1.00 62.78 73 GLU A N 1
ATOM 569 C CA . GLU A 1 73 ? 6.956 7.219 1.820 1.00 62.78 73 GLU A CA 1
ATOM 570 C C . GLU A 1 73 ? 5.842 8.227 2.054 1.00 62.78 73 GLU A C 1
ATOM 572 O O . GLU A 1 73 ? 4.805 7.839 2.556 1.00 62.78 73 GLU A O 1
ATOM 577 N N . GLU A 1 74 ? 5.991 9.486 1.663 1.00 60.56 74 GLU A N 1
ATOM 578 C CA . GLU A 1 74 ? 4.959 10.512 1.787 1.00 60.56 74 GLU A CA 1
ATOM 579 C C . GLU A 1 74 ? 3.765 10.211 0.884 1.00 60.56 74 GLU A C 1
ATOM 581 O O . GLU A 1 74 ? 2.631 10.396 1.314 1.00 60.56 74 GLU A O 1
ATOM 586 N N . ARG A 1 75 ? 3.962 9.673 -0.326 1.00 60.75 75 ARG A N 1
ATOM 587 C CA . ARG A 1 75 ? 2.868 9.136 -1.154 1.00 60.75 75 ARG A CA 1
ATOM 588 C C . ARG A 1 75 ? 2.196 7.948 -0.461 1.00 60.75 75 ARG A C 1
ATOM 590 O O . ARG A 1 75 ? 0.975 7.899 -0.429 1.00 60.75 75 ARG A O 1
ATOM 597 N N . PHE A 1 76 ? 2.950 7.051 0.171 1.00 44.91 76 PHE A N 1
ATOM 598 C CA . PHE A 1 76 ? 2.414 5.912 0.927 1.00 44.91 76 PHE A CA 1
ATOM 599 C C . PHE A 1 76 ? 1.746 6.320 2.258 1.00 44.91 76 PHE A C 1
ATOM 601 O O . PHE A 1 76 ? 0.769 5.701 2.673 1.00 44.91 76 PHE A O 1
ATOM 608 N N . GLN A 1 77 ? 2.231 7.367 2.926 1.00 44.69 77 GLN A N 1
ATOM 609 C CA . GLN A 1 77 ? 1.757 7.879 4.215 1.00 44.69 77 GLN A CA 1
ATOM 610 C C . GLN A 1 77 ? 0.568 8.828 4.031 1.00 44.69 77 GLN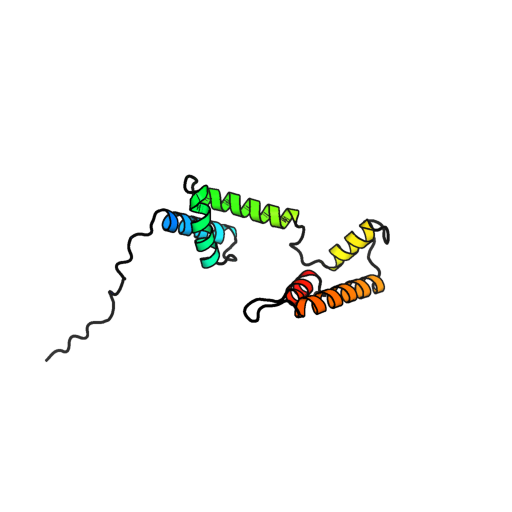 A C 1
ATOM 612 O O . GLN A 1 77 ? -0.398 8.744 4.786 1.00 44.69 77 GLN A O 1
ATOM 617 N N . SER A 1 78 ? 0.566 9.656 2.982 1.00 45.22 78 SER A N 1
ATOM 618 C CA . SER A 1 78 ? -0.626 10.394 2.534 1.00 45.22 78 SER A CA 1
ATOM 619 C C . SER A 1 78 ? -1.712 9.463 1.977 1.00 45.22 78 SER A C 1
ATOM 621 O O . SER A 1 78 ? -2.881 9.842 1.962 1.00 45.22 78 SER A O 1
ATOM 623 N N . GLN A 1 79 ? -1.354 8.222 1.619 1.00 44.59 79 GLN A N 1
ATOM 624 C CA . GLN A 1 79 ? -2.270 7.112 1.325 1.00 44.59 79 GLN A CA 1
ATOM 625 C C . GLN A 1 79 ? -2.581 6.195 2.532 1.00 44.59 79 GLN A C 1
ATOM 627 O O . GLN A 1 79 ? -3.174 5.138 2.348 1.00 44.59 79 GLN A O 1
ATOM 632 N N . GLY A 1 80 ? -2.237 6.570 3.772 1.00 38.34 80 GLY A N 1
ATOM 633 C CA . GLY A 1 80 ? -2.900 6.087 4.999 1.00 38.34 80 GLY A CA 1
ATOM 634 C C . GLY A 1 80 ? -2.994 4.570 5.272 1.00 38.34 80 GLY A C 1
ATOM 635 O O . GLY A 1 80 ? -3.817 4.176 6.095 1.00 38.34 80 GLY A O 1
ATOM 636 N N . GLN A 1 81 ? -2.198 3.703 4.638 1.00 45.69 81 GLN A N 1
ATOM 637 C CA . GLN A 1 81 ? -2.313 2.241 4.781 1.00 45.69 81 GLN A CA 1
ATOM 638 C C . GLN A 1 81 ? -0.950 1.559 4.939 1.00 45.69 81 GLN A C 1
ATOM 640 O O . GLN A 1 81 ? -0.371 1.070 3.974 1.00 45.69 81 GLN A O 1
ATOM 645 N N . ARG A 1 82 ? -0.431 1.462 6.170 1.00 47.25 82 ARG A N 1
ATOM 646 C CA . ARG A 1 82 ? 0.691 0.542 6.473 1.00 47.25 82 ARG A CA 1
ATOM 647 C C . ARG A 1 82 ? 0.509 -0.370 7.680 1.00 47.25 82 ARG A C 1
ATOM 649 O O . ARG A 1 82 ? 1.378 -1.186 7.963 1.00 47.25 82 ARG A O 1
ATOM 656 N N . VAL A 1 83 ? -0.655 -0.350 8.316 1.00 54.78 83 VAL A N 1
ATOM 657 C CA . VAL A 1 83 ? -1.134 -1.524 9.047 1.00 54.78 83 VAL A CA 1
ATOM 658 C C . VAL A 1 83 ? -2.346 -2.007 8.280 1.00 54.78 83 VAL A C 1
ATOM 660 O O . VAL A 1 83 ? -3.258 -1.223 8.021 1.00 54.78 83 VAL A O 1
ATOM 663 N N . ARG A 1 84 ? -2.341 -3.280 7.871 1.00 71.94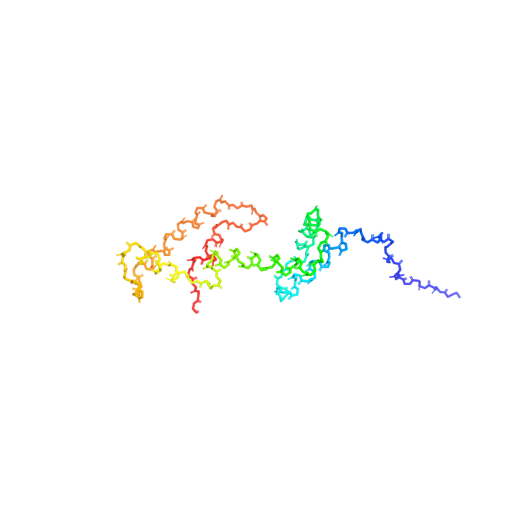 84 ARG A N 1
ATOM 664 C CA . ARG A 1 84 ? -3.563 -3.934 7.410 1.00 71.94 84 ARG A CA 1
ATOM 665 C C . ARG A 1 84 ? -4.529 -3.890 8.587 1.00 71.94 84 ARG A C 1
ATOM 667 O O . ARG A 1 84 ? -4.411 -4.685 9.510 1.00 71.94 84 ARG A O 1
ATOM 674 N N . ASP A 1 85 ? -5.418 -2.909 8.571 1.00 80.25 85 ASP A N 1
ATOM 675 C CA . ASP A 1 85 ? -6.443 -2.698 9.584 1.00 80.25 85 ASP A CA 1
ATOM 676 C C . ASP A 1 85 ? -7.794 -2.461 8.892 1.00 80.25 85 ASP A C 1
ATOM 678 O O . ASP A 1 85 ? -8.330 -1.350 8.895 1.00 80.25 85 ASP A O 1
ATOM 682 N N . PRO A 1 86 ? -8.345 -3.499 8.234 1.00 87.31 86 PRO A N 1
ATOM 683 C CA . PRO A 1 86 ? -9.660 -3.419 7.612 1.00 87.31 86 PRO A CA 1
ATOM 684 C C . PRO A 1 86 ? -10.725 -3.001 8.625 1.00 87.31 86 PRO A C 1
ATOM 686 O O . PRO A 1 86 ? -11.610 -2.220 8.293 1.00 87.31 86 PRO A O 1
ATOM 689 N N . LEU A 1 87 ? -10.612 -3.457 9.877 1.00 89.25 87 LEU A N 1
ATOM 690 C CA . LEU A 1 87 ? -11.559 -3.102 10.927 1.00 89.25 87 LEU A CA 1
ATOM 691 C C . LEU A 1 87 ? -11.492 -1.610 11.271 1.00 89.25 87 LEU A C 1
ATOM 693 O O . LEU A 1 87 ? -12.537 -0.965 11.370 1.00 89.25 87 LEU A O 1
ATOM 697 N N . GLY A 1 88 ? -10.293 -1.047 11.420 1.00 87.81 88 GLY A N 1
ATOM 698 C CA . GLY A 1 88 ? -10.096 0.387 11.611 1.00 87.81 88 GLY A CA 1
ATOM 699 C C . GLY A 1 88 ? -10.607 1.201 10.428 1.00 87.81 88 GLY A C 1
ATOM 700 O O . GLY A 1 88 ? -11.316 2.184 10.636 1.00 87.81 88 GLY A O 1
ATOM 701 N N . ALA A 1 89 ? -10.355 0.748 9.195 1.00 88.25 89 ALA A N 1
ATOM 702 C CA . ALA A 1 89 ? -10.871 1.393 7.988 1.00 88.25 89 ALA A CA 1
ATOM 703 C C . ALA A 1 89 ? -12.411 1.399 7.943 1.00 88.25 89 ALA A C 1
ATOM 705 O O . ALA A 1 89 ? -13.019 2.440 7.695 1.00 88.25 89 ALA A O 1
ATOM 706 N N . PHE A 1 90 ? -13.063 0.272 8.250 1.00 93.88 90 PHE A N 1
ATOM 707 C CA . PHE A 1 90 ? -14.527 0.200 8.310 1.00 93.88 90 PHE A CA 1
ATOM 708 C C . PHE A 1 90 ? -15.097 1.064 9.438 1.00 93.88 90 PHE A C 1
ATOM 710 O O . PHE A 1 90 ? -16.118 1.724 9.255 1.00 93.88 90 PHE A O 1
ATOM 717 N N . THR A 1 91 ? -14.428 1.087 10.593 1.00 91.25 91 THR A N 1
ATOM 718 C CA . THR A 1 91 ? -14.829 1.896 11.753 1.00 91.25 91 THR A CA 1
ATOM 719 C C . THR A 1 91 ? -14.734 3.389 11.435 1.00 91.25 91 THR A C 1
ATOM 721 O O . THR A 1 91 ? -15.670 4.136 11.719 1.00 91.25 91 THR A O 1
ATOM 724 N N . ALA A 1 92 ? -13.648 3.825 10.793 1.00 87.38 92 ALA A N 1
ATOM 725 C CA . ALA A 1 92 ? -13.476 5.206 10.353 1.00 87.38 92 ALA A CA 1
ATOM 726 C C . ALA A 1 92 ? -14.556 5.615 9.342 1.00 87.38 92 ALA A C 1
ATOM 728 O O . ALA A 1 92 ? -15.202 6.644 9.529 1.00 87.38 92 ALA A O 1
ATOM 729 N N . LEU A 1 93 ? -14.822 4.772 8.338 1.00 93.00 93 LEU A N 1
ATOM 730 C CA . LEU A 1 93 ? -15.853 5.022 7.330 1.00 93.00 93 LEU A CA 1
ATOM 731 C C . LEU A 1 93 ? -17.262 5.093 7.947 1.00 93.00 93 LEU A C 1
ATOM 733 O O . LEU A 1 93 ? -18.069 5.956 7.603 1.00 93.00 93 LEU A O 1
ATOM 737 N N . ALA A 1 94 ? -17.569 4.214 8.902 1.00 93.56 94 ALA A N 1
ATOM 738 C CA . ALA A 1 94 ? -18.842 4.240 9.616 1.00 93.56 94 ALA A CA 1
ATOM 739 C C . ALA A 1 94 ? -19.011 5.512 10.464 1.00 93.56 94 ALA A C 1
ATOM 741 O O . ALA A 1 94 ? -20.118 6.052 10.545 1.00 93.56 94 ALA A O 1
ATOM 742 N N . ALA A 1 95 ? -17.929 6.003 11.077 1.00 91.50 95 ALA A N 1
ATOM 743 C CA . ALA A 1 95 ? -17.933 7.261 11.817 1.00 91.50 95 ALA A CA 1
ATOM 744 C C . ALA A 1 95 ? -18.100 8.472 10.884 1.00 91.50 95 ALA A C 1
ATOM 746 O O . ALA A 1 95 ? -18.893 9.364 11.183 1.00 91.50 95 ALA A O 1
ATOM 747 N N . GLU A 1 96 ? -17.416 8.480 9.737 1.00 93.12 96 GLU A N 1
ATOM 748 C CA . GLU A 1 96 ? -17.544 9.515 8.702 1.00 93.12 96 GLU A CA 1
ATOM 749 C C . GLU A 1 96 ? -18.993 9.661 8.214 1.00 93.12 96 GLU A C 1
ATOM 751 O O . GLU A 1 96 ? -19.498 10.774 8.065 1.00 93.12 96 GLU A O 1
ATOM 756 N N . HIS A 1 97 ? -19.701 8.543 8.045 1.00 95.38 97 HIS A N 1
ATOM 757 C CA . HIS A 1 97 ? -21.102 8.531 7.619 1.00 95.38 97 HIS A CA 1
ATOM 758 C C . HIS A 1 97 ? -22.122 8.626 8.768 1.00 95.38 97 HIS A C 1
ATOM 760 O O . HIS A 1 97 ? -23.326 8.518 8.529 1.00 95.38 97 HIS A O 1
ATOM 766 N N . GLY A 1 98 ? -21.674 8.836 10.010 1.00 94.31 98 GLY A N 1
ATOM 767 C CA . GLY A 1 98 ? -22.552 9.023 11.170 1.00 94.31 98 GLY A CA 1
ATOM 768 C C . GLY A 1 98 ? -23.338 7.776 11.591 1.00 94.31 98 GLY A C 1
ATOM 769 O O . GLY A 1 98 ? -24.337 7.899 12.299 1.00 94.31 98 GLY A O 1
ATOM 770 N N . ILE A 1 99 ? -22.904 6.584 11.170 1.00 95.69 99 ILE A N 1
ATOM 771 C CA . ILE A 1 99 ? -23.473 5.299 11.612 1.00 95.69 99 ILE A CA 1
ATOM 772 C C . ILE A 1 99 ? -23.098 5.046 13.078 1.00 95.69 99 ILE A C 1
ATOM 774 O O . ILE A 1 99 ? -23.909 4.548 13.858 1.00 95.69 99 ILE A O 1
ATOM 778 N N . ILE A 1 100 ? -21.874 5.426 13.451 1.00 94.06 100 ILE A N 1
ATOM 779 C CA . ILE A 1 100 ? -21.344 5.388 14.819 1.00 94.06 100 ILE A CA 1
ATOM 780 C C . ILE A 1 100 ? -20.698 6.735 15.170 1.00 94.06 100 ILE A C 1
ATOM 782 O O . ILE A 1 100 ? -20.481 7.569 14.288 1.00 94.06 100 ILE A O 1
ATOM 786 N N . LYS A 1 101 ? -20.354 6.967 16.443 1.00 91.25 101 LYS A N 1
ATOM 787 C CA . LYS A 1 101 ? -19.521 8.120 16.822 1.00 91.25 101 LYS A CA 1
ATOM 788 C C . LYS A 1 101 ? -18.038 7.778 16.695 1.00 91.25 101 LYS A C 1
ATOM 790 O O . LYS A 1 101 ? -17.637 6.622 16.802 1.00 91.25 101 LYS A O 1
ATOM 795 N N . ALA A 1 102 ? -17.202 8.801 16.527 1.00 81.44 102 ALA A N 1
ATOM 796 C CA . ALA A 1 102 ? -15.753 8.626 16.569 1.00 81.44 102 ALA A CA 1
ATOM 797 C C . ALA A 1 102 ? -15.322 8.018 17.918 1.00 81.44 102 ALA A C 1
ATOM 799 O O . ALA A 1 102 ? -15.637 8.562 18.977 1.00 81.44 102 ALA A O 1
ATOM 800 N N . GLY A 1 103 ? -14.604 6.894 17.864 1.00 80.44 103 GLY A N 1
ATOM 801 C CA . GLY A 1 103 ? -14.167 6.133 19.039 1.00 80.44 103 GLY A CA 1
ATOM 802 C C . GLY A 1 103 ? -15.109 5.002 19.468 1.00 80.44 103 GLY A C 1
ATOM 803 O O . GLY A 1 103 ? -14.713 4.188 20.304 1.00 80.44 103 GLY A O 1
ATOM 804 N N . ASP A 1 104 ? -16.309 4.903 18.888 1.00 84.94 104 ASP A N 1
ATOM 805 C CA . ASP A 1 104 ? -17.180 3.744 19.089 1.00 84.94 104 ASP A CA 1
ATOM 806 C C . ASP A 1 104 ? -16.638 2.517 18.337 1.00 84.94 104 ASP A C 1
ATOM 808 O O . ASP A 1 104 ? -15.953 2.624 17.319 1.00 84.94 104 ASP A O 1
ATOM 812 N N . LYS A 1 105 ? -16.969 1.323 18.840 1.00 90.25 105 LYS A N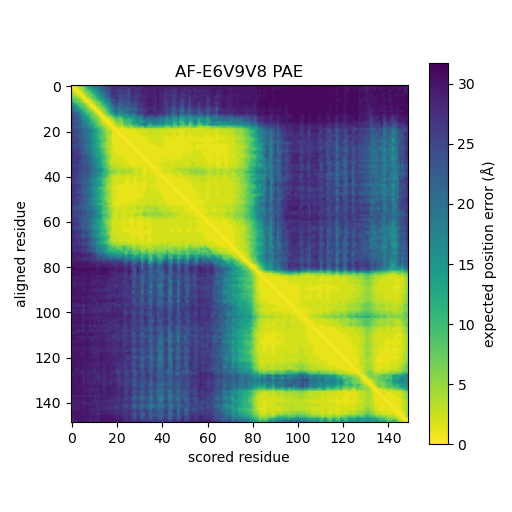 1
ATOM 813 C CA . LYS A 1 105 ? -16.683 0.063 18.144 1.00 90.25 105 LYS A CA 1
ATOM 814 C C . LYS A 1 105 ? -17.782 -0.248 17.137 1.00 90.25 105 LYS A C 1
ATOM 816 O O . LYS A 1 105 ? -18.960 -0.025 17.414 1.00 90.25 105 LYS A O 1
ATOM 821 N N . LEU A 1 106 ? -17.396 -0.839 16.010 1.00 92.88 106 LEU A N 1
ATOM 822 C CA . LEU A 1 106 ? -18.343 -1.366 15.037 1.00 92.88 106 LEU A CA 1
ATOM 823 C C . LEU A 1 106 ? -19.000 -2.654 15.569 1.00 92.88 106 LEU A C 1
ATOM 825 O O . LEU A 1 106 ? -18.316 -3.520 16.116 1.00 92.88 106 LEU A O 1
ATOM 829 N N . ASP A 1 107 ? -20.321 -2.775 15.418 1.00 94.44 107 ASP A N 1
ATOM 830 C CA . ASP A 1 107 ? -21.045 -4.015 15.732 1.00 94.44 107 ASP A CA 1
ATOM 831 C C . ASP A 1 107 ? -20.620 -5.152 14.790 1.00 94.44 107 ASP A C 1
ATOM 833 O O . ASP A 1 107 ? -20.347 -4.918 13.610 1.00 94.44 107 ASP A O 1
ATOM 837 N N . GLN A 1 108 ? -20.614 -6.393 15.286 1.00 93.31 108 GLN A N 1
ATOM 838 C CA . GLN A 1 108 ? -20.139 -7.543 14.515 1.00 93.31 108 GLN A CA 1
ATOM 839 C C . GLN A 1 108 ? -20.945 -7.763 13.224 1.00 93.31 108 GLN A C 1
ATOM 841 O O . GLN A 1 108 ? -20.353 -8.097 12.203 1.00 93.31 108 GLN A O 1
ATOM 846 N N . ASN A 1 109 ? -22.258 -7.499 13.210 1.00 95.38 109 ASN A N 1
ATOM 847 C CA . ASN A 1 109 ? -23.055 -7.666 11.988 1.00 95.38 109 ASN A CA 1
ATOM 848 C C . ASN A 1 109 ? -22.649 -6.661 10.898 1.00 95.38 109 ASN A C 1
ATOM 850 O O . ASN A 1 109 ? -22.689 -6.979 9.710 1.00 95.38 109 ASN A O 1
ATOM 854 N N . LEU A 1 110 ? -22.249 -5.446 11.289 1.00 95.06 110 LEU A N 1
ATOM 855 C CA . LEU A 1 110 ? -21.739 -4.434 10.360 1.00 95.06 110 LEU A CA 1
ATOM 856 C C . LEU A 1 110 ? -20.339 -4.785 9.854 1.00 95.06 110 LEU A C 1
ATOM 858 O O . LEU A 1 110 ? -20.050 -4.565 8.679 1.00 95.06 110 LEU A O 1
ATOM 862 N N . VAL A 1 111 ? -19.496 -5.361 10.714 1.00 94.94 111 VAL A N 1
ATOM 863 C CA . VAL A 1 111 ? -18.186 -5.895 10.317 1.00 94.94 111 VAL A CA 1
ATOM 864 C C . VAL A 1 111 ? -18.358 -7.001 9.271 1.00 94.94 111 VAL A C 1
ATOM 866 O O . VAL A 1 111 ? -17.737 -6.949 8.210 1.00 94.94 111 VAL A O 1
ATOM 869 N N . ASP A 1 112 ? -19.246 -7.962 9.527 1.00 96.25 112 ASP A N 1
ATOM 870 C CA . ASP A 1 112 ? -19.516 -9.078 8.616 1.00 96.25 112 ASP A CA 1
ATOM 871 C C . ASP A 1 112 ? -20.092 -8.586 7.279 1.00 96.25 112 ASP A C 1
ATOM 873 O O . ASP A 1 112 ? -19.678 -9.039 6.207 1.00 96.25 112 ASP A O 1
ATOM 877 N N . TYR A 1 113 ? -21.000 -7.604 7.323 1.00 96.88 113 TYR A N 1
ATOM 878 C CA . TYR A 1 113 ? -21.525 -6.945 6.128 1.00 96.88 113 TYR A CA 1
ATOM 879 C C . TYR A 1 113 ? -20.418 -6.264 5.310 1.00 96.88 113 TYR A C 1
ATOM 881 O O . TYR A 1 113 ? -20.346 -6.464 4.096 1.00 96.88 113 TYR A O 1
ATOM 889 N N . ALA A 1 114 ? -19.529 -5.501 5.956 1.00 96.69 114 ALA A N 1
ATOM 890 C CA . ALA A 1 114 ? -18.424 -4.817 5.287 1.00 96.69 114 ALA A CA 1
ATOM 891 C C . ALA A 1 114 ? -17.473 -5.809 4.596 1.00 96.69 114 ALA A C 1
ATOM 893 O O . ALA A 1 114 ? -17.140 -5.628 3.422 1.00 96.69 114 ALA A O 1
ATOM 894 N N . TYR A 1 115 ? -17.116 -6.911 5.264 1.00 96.25 115 TYR A N 1
ATOM 895 C CA . TYR A 1 115 ? -16.335 -7.979 4.634 1.00 96.25 115 TYR A CA 1
ATOM 896 C C . TYR A 1 115 ? -17.075 -8.642 3.465 1.00 96.25 115 TYR A C 1
ATOM 898 O O . TYR A 1 115 ? -16.450 -8.974 2.455 1.00 96.25 115 TYR A O 1
ATOM 906 N N . GLY A 1 116 ? -18.398 -8.796 3.554 1.00 96.88 116 GLY A N 1
ATOM 907 C CA . GLY A 1 116 ? -19.226 -9.268 2.444 1.00 96.88 116 GLY A CA 1
ATOM 908 C C . GLY A 1 116 ? -19.138 -8.359 1.213 1.00 96.88 116 GLY A C 1
ATOM 909 O O . GLY A 1 116 ? -18.957 -8.848 0.097 1.00 96.88 116 GLY A O 1
ATOM 910 N N . VAL A 1 117 ? -19.191 -7.038 1.406 1.00 97.12 117 VAL A N 1
ATOM 911 C CA . VAL A 1 117 ? -19.021 -6.054 0.322 1.00 97.12 117 VAL A CA 1
ATOM 912 C C . VAL A 1 117 ? -17.622 -6.147 -0.291 1.00 97.12 117 VAL A C 1
ATOM 914 O O . VAL A 1 117 ? -17.494 -6.222 -1.513 1.00 97.12 117 VAL A O 1
ATOM 917 N N . VAL A 1 118 ? -16.576 -6.222 0.535 1.00 95.94 118 VAL A N 1
ATOM 918 C CA . VAL A 1 118 ? -15.191 -6.409 0.067 1.00 95.94 118 VAL A CA 1
ATOM 919 C C . VAL A 1 118 ? -15.056 -7.679 -0.774 1.00 95.94 118 VAL A C 1
ATOM 921 O O . VAL A 1 118 ? -14.434 -7.648 -1.835 1.00 95.94 118 VAL A O 1
ATOM 924 N N . ALA A 1 119 ? -15.676 -8.784 -0.353 1.00 94.94 119 ALA A N 1
ATOM 925 C CA . ALA A 1 119 ? -15.659 -10.037 -1.101 1.00 94.94 119 ALA A CA 1
ATOM 926 C C . ALA A 1 119 ? -16.359 -9.922 -2.468 1.00 94.94 119 ALA A C 1
ATOM 928 O O . ALA A 1 119 ? -15.872 -10.485 -3.451 1.00 94.94 119 ALA A O 1
ATOM 929 N N . LEU A 1 120 ? -17.466 -9.175 -2.558 1.00 96.94 120 LEU A N 1
ATOM 930 C CA . LEU A 1 120 ? -18.141 -8.900 -3.833 1.00 96.94 120 LEU A CA 1
ATOM 931 C C . LEU A 1 120 ? -17.248 -8.087 -4.778 1.00 96.94 120 LEU A C 1
ATOM 933 O O . LEU A 1 120 ? -17.131 -8.437 -5.952 1.00 96.94 120 LEU A O 1
ATOM 937 N N . CYS A 1 121 ? -16.578 -7.052 -4.269 1.00 94.44 121 CYS A N 1
ATOM 938 C CA . CYS A 1 121 ? -15.633 -6.251 -5.048 1.00 94.44 121 CYS A CA 1
ATOM 939 C C . CYS A 1 121 ? -14.432 -7.082 -5.516 1.00 94.44 121 CYS A C 1
ATOM 941 O O . CYS A 1 121 ? -14.062 -7.025 -6.688 1.00 94.44 121 CYS A O 1
ATOM 943 N N . ALA A 1 122 ? -13.866 -7.905 -4.630 1.00 91.69 122 ALA A N 1
ATOM 944 C CA . ALA A 1 122 ? -12.769 -8.799 -4.979 1.00 91.69 122 ALA A CA 1
ATOM 945 C C . ALA A 1 122 ? -13.167 -9.771 -6.097 1.00 91.69 122 ALA A C 1
ATOM 947 O O . ALA A 1 122 ? -12.408 -9.965 -7.037 1.00 91.69 122 ALA A O 1
ATOM 948 N N . LYS A 1 123 ? -14.393 -10.310 -6.051 1.00 92.38 123 LYS A N 1
ATOM 949 C CA . LYS A 1 123 ? -14.917 -11.201 -7.094 1.00 92.38 123 LYS A CA 1
ATOM 950 C C . LYS A 1 123 ? -15.014 -10.533 -8.466 1.00 92.38 123 LYS A C 1
ATOM 952 O O . LYS A 1 123 ? -14.825 -11.195 -9.481 1.00 92.38 123 LYS A O 1
ATOM 957 N N . ILE A 1 124 ? -15.326 -9.239 -8.511 1.00 89.62 124 ILE A N 1
ATOM 958 C CA . ILE A 1 124 ? -15.272 -8.473 -9.762 1.00 89.62 124 ILE A CA 1
ATOM 959 C C . ILE A 1 124 ? -13.815 -8.354 -10.220 1.00 89.62 124 ILE A C 1
ATOM 961 O O . ILE A 1 124 ? -13.528 -8.604 -11.387 1.00 89.62 124 ILE A O 1
ATOM 965 N N . GLY A 1 125 ? -12.905 -8.027 -9.298 1.00 86.12 125 GLY A N 1
ATOM 966 C CA . GLY A 1 125 ? -11.469 -7.915 -9.556 1.00 86.12 125 GLY A CA 1
ATOM 967 C C . GLY A 1 125 ? -10.809 -9.206 -10.048 1.00 86.12 125 GLY A C 1
ATOM 968 O O . GLY A 1 125 ? -9.876 -9.124 -10.837 1.00 86.12 125 GLY A O 1
ATOM 969 N N . ASP A 1 126 ? -11.323 -10.380 -9.670 1.00 85.94 126 ASP A N 1
ATOM 970 C CA . ASP A 1 126 ? -10.850 -11.675 -10.188 1.00 85.94 126 ASP A CA 1
ATOM 971 C C . ASP A 1 126 ? -10.967 -11.768 -11.721 1.00 85.94 126 ASP A C 1
ATOM 973 O O . ASP A 1 126 ? -10.204 -12.485 -12.361 1.00 85.94 126 ASP A O 1
ATOM 977 N N . GLY A 1 127 ? -11.922 -11.046 -12.323 1.00 81.19 127 GLY A N 1
ATOM 978 C CA . GLY A 1 127 ? -12.093 -10.975 -13.777 1.00 81.19 127 GLY A CA 1
ATOM 979 C C . GLY A 1 127 ? -11.107 -10.041 -14.488 1.00 81.19 127 GLY A C 1
ATOM 980 O O . GLY A 1 127 ? -11.092 -10.011 -15.717 1.00 81.19 127 GLY A O 1
ATOM 981 N N . TYR A 1 128 ? -10.304 -9.281 -13.736 1.00 74.25 128 TYR A N 1
ATOM 982 C CA . TYR A 1 128 ? -9.326 -8.317 -14.237 1.00 74.25 128 TYR A CA 1
ATOM 983 C C . TYR A 1 128 ? -7.930 -8.700 -13.727 1.00 74.25 128 TYR A C 1
ATOM 985 O O . TYR A 1 128 ? -7.460 -8.209 -12.697 1.00 74.25 128 TYR A O 1
ATOM 993 N N . GLY A 1 129 ? -7.275 -9.605 -14.453 1.00 65.44 129 GLY A N 1
ATOM 994 C CA . GLY A 1 12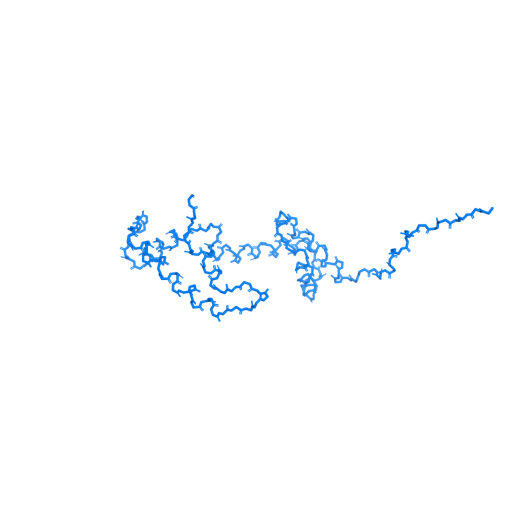9 ? -5.904 -10.036 -14.197 1.00 65.44 129 GLY A CA 1
ATOM 995 C C . GLY A 1 129 ? -5.236 -10.539 -15.473 1.00 65.44 129 GLY A C 1
ATOM 996 O O . GLY A 1 129 ? -5.898 -11.109 -16.342 1.00 65.44 129 GLY A O 1
ATOM 997 N N . ASP A 1 130 ? -3.937 -10.297 -15.578 1.00 66.88 130 ASP A N 1
ATOM 998 C CA . ASP A 1 130 ? -3.059 -10.946 -16.550 1.00 66.88 130 ASP A CA 1
ATOM 999 C C . ASP A 1 130 ? -2.523 -12.233 -15.892 1.00 66.88 130 ASP A C 1
ATOM 1001 O O . ASP A 1 130 ? -2.194 -12.178 -14.711 1.00 66.88 130 ASP A O 1
ATOM 1005 N N . PRO A 1 131 ? -2.457 -13.394 -16.564 1.00 57.88 131 PRO A N 1
ATOM 1006 C CA . PRO A 1 131 ? -1.858 -14.605 -15.991 1.00 57.88 131 PRO A CA 1
ATOM 1007 C C . PRO A 1 131 ? -0.436 -14.421 -15.427 1.00 57.88 131 PRO A C 1
ATOM 1009 O O . PRO A 1 131 ? -0.053 -15.196 -14.550 1.00 57.88 131 PRO A O 1
ATOM 1012 N N . ASP A 1 132 ? 0.308 -13.407 -15.876 1.00 63.28 132 ASP A N 1
ATOM 1013 C CA . ASP A 1 132 ? 1.667 -13.123 -15.404 1.00 63.28 132 ASP A CA 1
ATOM 1014 C C . ASP A 1 132 ? 1.723 -12.138 -14.209 1.00 63.28 132 ASP A C 1
ATOM 1016 O O . ASP A 1 132 ? 2.780 -11.966 -13.600 1.00 63.28 132 ASP A O 1
ATOM 1020 N N . PHE A 1 133 ? 0.597 -11.523 -13.813 1.00 60.06 133 PHE A N 1
ATOM 1021 C CA . PHE A 1 133 ? 0.519 -10.547 -12.715 1.00 60.06 133 PHE A CA 1
ATOM 1022 C C . PHE A 1 133 ? -0.629 -10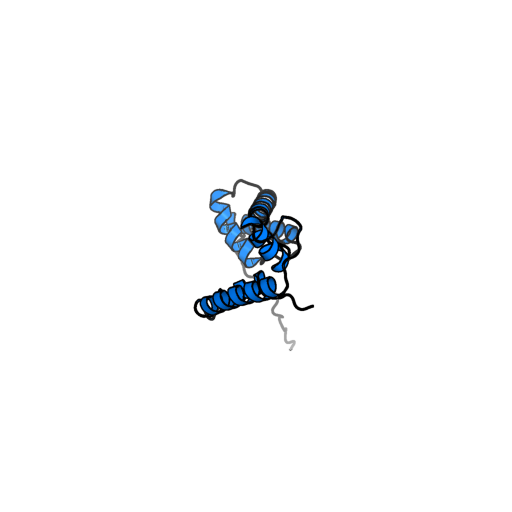.850 -11.733 1.00 60.06 133 PHE A C 1
ATOM 1024 O O . PHE A 1 133 ? -1.669 -11.391 -12.097 1.00 60.06 133 PHE A O 1
ATOM 1031 N N . GLN A 1 134 ? -0.470 -10.468 -10.458 1.00 63.03 134 GLN A N 1
ATOM 1032 C CA . GLN A 1 134 ? -1.553 -10.578 -9.465 1.00 63.03 134 GLN A CA 1
ATOM 1033 C C . GLN A 1 134 ? -2.813 -9.851 -9.955 1.00 63.03 134 GLN A C 1
ATOM 1035 O O . GLN A 1 134 ? -2.732 -8.771 -10.545 1.00 63.03 134 GLN A O 1
ATOM 1040 N N . ASN A 1 135 ? -3.989 -10.420 -9.689 1.00 81.06 135 ASN A N 1
ATOM 1041 C CA . ASN A 1 135 ? -5.246 -9.807 -10.122 1.00 81.06 135 ASN A CA 1
ATOM 1042 C C . ASN A 1 135 ? -5.774 -8.792 -9.094 1.00 81.06 135 ASN A C 1
ATOM 1044 O O . ASN A 1 135 ? -5.463 -8.840 -7.900 1.00 81.06 135 ASN A O 1
ATOM 1048 N N . ALA A 1 136 ? -6.624 -7.868 -9.550 1.00 82.19 136 ALA A N 1
ATOM 1049 C CA . ALA A 1 136 ? -7.193 -6.834 -8.684 1.00 82.19 136 ALA A CA 1
ATOM 1050 C C . ALA A 1 136 ? -7.982 -7.424 -7.495 1.00 82.19 136 ALA A C 1
ATOM 1052 O O . ALA A 1 136 ? -8.036 -6.826 -6.419 1.00 82.19 136 ALA A O 1
ATOM 1053 N N . GLY A 1 137 ? -8.569 -8.612 -7.664 1.00 87.00 137 GLY A N 1
ATOM 1054 C CA . GLY A 1 137 ? -9.276 -9.325 -6.604 1.00 87.00 137 GLY A CA 1
ATOM 1055 C C . GLY A 1 137 ? -8.355 -9.791 -5.476 1.00 87.00 137 GLY A C 1
ATOM 1056 O O . GLY A 1 137 ? -8.690 -9.636 -4.298 1.00 87.00 137 GLY A O 1
ATOM 1057 N N . GLU A 1 138 ? -7.185 -10.333 -5.805 1.00 85.19 138 GLU A N 1
ATOM 1058 C CA . GLU A 1 138 ? -6.146 -10.708 -4.839 1.00 85.19 138 GLU A CA 1
ATOM 1059 C C . GLU A 1 138 ? -5.671 -9.497 -4.044 1.00 85.19 138 GLU A C 1
ATOM 1061 O O . GLU A 1 138 ? -5.620 -9.559 -2.813 1.00 85.19 138 GLU A O 1
ATOM 1066 N N . HIS A 1 139 ? -5.440 -8.369 -4.717 1.00 84.12 139 HIS A N 1
ATOM 1067 C CA . HIS A 1 139 ? -5.045 -7.134 -4.048 1.00 84.12 139 HIS A CA 1
ATOM 1068 C C . HIS A 1 139 ? -6.124 -6.631 -3.073 1.00 84.12 139 HIS A C 1
ATOM 1070 O O . HIS A 1 139 ? -5.829 -6.331 -1.915 1.00 84.12 139 HIS A O 1
ATOM 1076 N N . ILE A 1 140 ? -7.401 -6.622 -3.478 1.00 88.12 140 ILE A N 1
ATOM 1077 C CA . ILE A 1 140 ? -8.514 -6.225 -2.596 1.00 88.12 140 ILE A CA 1
ATOM 1078 C C . ILE A 1 140 ? -8.575 -7.113 -1.345 1.00 88.12 140 ILE A C 1
ATOM 1080 O O . ILE A 1 140 ? -8.747 -6.605 -0.235 1.00 88.12 140 ILE A O 1
ATOM 1084 N N . ARG A 1 141 ? -8.413 -8.435 -1.490 1.00 89.19 141 ARG A N 1
ATOM 1085 C CA . ARG A 1 141 ? -8.402 -9.362 -0.344 1.00 89.19 141 ARG A CA 1
ATOM 1086 C C . ARG A 1 141 ? -7.187 -9.150 0.552 1.00 89.19 141 ARG A C 1
ATOM 1088 O O . ARG A 1 141 ? -7.327 -9.213 1.775 1.00 89.19 141 ARG A O 1
ATOM 1095 N N . ALA A 1 142 ? -6.026 -8.878 -0.037 1.00 84.56 142 ALA A N 1
ATOM 1096 C CA . ALA A 1 142 ? -4.806 -8.594 0.704 1.00 84.56 142 ALA A CA 1
ATOM 1097 C C . ALA A 1 142 ? -4.960 -7.341 1.580 1.00 84.56 142 ALA A C 1
ATOM 1099 O O . ALA A 1 142 ? -4.553 -7.351 2.740 1.00 84.56 142 ALA A O 1
ATOM 1100 N N . VAL A 1 143 ? -5.618 -6.298 1.068 1.00 84.81 143 VAL A N 1
ATOM 1101 C CA . VAL A 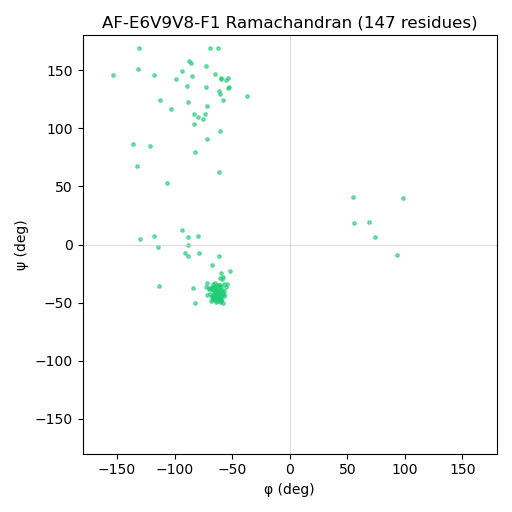1 143 ? -5.787 -5.025 1.782 1.00 84.81 143 VAL A CA 1
ATOM 1102 C C . VAL A 1 143 ? -6.958 -5.064 2.771 1.00 84.81 143 VAL A C 1
ATOM 1104 O O . VAL A 1 143 ? -6.784 -4.734 3.942 1.00 84.81 143 VAL A O 1
ATOM 1107 N N . TYR A 1 144 ? -8.141 -5.504 2.333 1.00 89.94 144 TYR A N 1
ATOM 1108 C CA . TYR A 1 144 ? -9.387 -5.365 3.100 1.00 89.94 144 TYR A CA 1
ATOM 1109 C C . TYR A 1 144 ? -10.014 -6.684 3.565 1.00 89.94 144 TYR A C 1
ATOM 1111 O O . TYR A 1 144 ? -11.054 -6.673 4.222 1.00 89.94 144 TYR A O 1
ATOM 1119 N N . GLY A 1 145 ? -9.430 -7.833 3.219 1.00 88.31 145 GLY A N 1
ATOM 1120 C CA . GLY A 1 145 ? -9.939 -9.129 3.668 1.00 88.31 145 GLY A CA 1
ATOM 1121 C C . GLY A 1 145 ? -9.734 -9.359 5.174 1.00 88.31 145 GLY A C 1
ATOM 1122 O O . GLY A 1 145 ? -8.957 -8.638 5.802 1.00 88.31 145 GLY A O 1
ATOM 1123 N N . PRO A 1 146 ? -10.353 -10.400 5.755 1.00 86.06 146 PRO A N 1
ATOM 1124 C CA . PRO A 1 146 ? -10.152 -10.766 7.155 1.00 86.06 146 PRO A CA 1
ATOM 1125 C C . PRO A 1 146 ? -8.688 -11.104 7.468 1.00 86.06 146 PRO A C 1
ATOM 1127 O O . PRO A 1 146 ? -7.994 -11.728 6.656 1.00 86.06 146 PRO A O 1
ATOM 1130 N N . ILE A 1 147 ? -8.219 -10.718 8.654 1.00 76.00 147 ILE A N 1
ATOM 1131 C CA . ILE A 1 147 ? -6.896 -11.099 9.162 1.00 76.00 147 ILE A CA 1
ATOM 1132 C C . ILE A 1 147 ? -7.039 -12.433 9.911 1.00 76.00 147 ILE A C 1
ATOM 1134 O O . ILE A 1 147 ? -7.853 -12.499 10.833 1.00 76.00 147 ILE A O 1
ATOM 1138 N N . PRO A 1 148 ? -6.302 -13.495 9.530 1.00 61.28 148 PRO A N 1
ATOM 1139 C CA . PRO A 1 148 ? -6.251 -14.727 10.313 1.00 61.28 148 PRO A CA 1
ATOM 1140 C C . PRO A 1 148 ? -5.697 -14.431 11.712 1.00 61.28 148 PRO A C 1
ATOM 1142 O O . PRO A 1 148 ? -4.673 -13.757 11.824 1.00 61.28 148 PRO A O 1
ATOM 1145 N N . GLY A 1 149 ? -6.401 -14.892 12.748 1.00 48.78 149 GLY A N 1
ATOM 1146 C CA . GLY A 1 149 ? -5.976 -14.772 14.147 1.00 48.78 149 GLY A CA 1
ATOM 1147 C C . GLY A 1 149 ? -4.942 -15.807 14.560 1.00 48.78 149 GLY A C 1
ATOM 1148 O O . GLY A 1 149 ? -4.852 -16.857 13.882 1.00 48.78 149 GLY A O 1
#

Solvent-accessible surface area (backbone atoms only — not comparable to full-atom values): 8702 Å² total; per-residue (Å²): 137,82,84,81,80,81,70,95,74,85,81,78,67,92,66,73,78,70,50,75,46,54,48,42,5,48,46,18,19,54,41,37,23,57,75,49,74,66,74,49,64,58,67,62,36,28,57,49,23,47,61,45,32,80,79,47,63,89,50,59,37,51,61,49,21,51,52,50,49,49,51,49,47,46,54,47,56,78,57,73,64,89,63,86,44,40,66,57,52,51,38,51,54,34,28,75,72,63,77,42,57,85,89,57,81,73,53,68,70,58,52,54,48,52,47,50,51,47,51,54,53,18,59,58,22,61,78,49,55,53,98,90,48,87,26,52,12,57,52,44,42,70,53,50,39,87,78,86,129

Secondary structure (DSSP, 8-state):
-------S------PPPPPHHHHHHHHHHHHHHHHTTT-S-HHHHHHHHHHHHHHHTTS-HHHHHHHHHHHHHHHHHHTT-SS--HHHHHHHHHHHTTSS-TTPPPPHHHHHHHHHHHHHHHHHHTTS--TTS--HHHHHHHHHSPPP-

Foldseek 3Di:
DDDDDDDPDPPPPPPPDDPLQQVLQQQLLVLLCVVVVNPDDSVVSSVVSSVVCVPCVVPRSNVVSVVVSVVVVVVVVVVPDDDLCLQVVLLVVCCVVVVDPVPDGDDVVSVVVSLVVLQVVLVVQVVADDPVDDTPSVVSCVRNNDDDD

Mean predicted aligned error: 16.1 Å

pLDDT: mean 79.37, std 17.24, range [38.09, 97.12]